Protein AF-A0A951VMT1-F1 (afdb_monomer_lite)

pLDDT: mean 93.79, std 8.04, range [52.22, 98.56]

Radius of gyration: 12.99 Å; chains: 1; bounding box: 29×24×38 Å

Foldseek 3Di:
DQDQVLLLQLLVCCVPPHDAPDKDWAWQVNCCVRSVDHPVSSLVSVVVCCVVVQWHPWDDDPTTTIIHGHVVSVVCSVCPHSVNVVVVVVVVD

Structure (mmCIF, N/CA/C/O backbone):
data_AF-A0A951VMT1-F1
#
_entry.id   AF-A0A951VMT1-F1
#
loop_
_atom_site.group_PDB
_atom_site.id
_atom_site.type_symbol
_atom_site.label_atom_id
_atom_site.label_alt_id
_atom_site.label_comp_id
_atom_site.label_asym_id
_atom_site.label_entity_id
_atom_site.label_seq_id
_atom_site.pdbx_PDB_ins_code
_atom_site.Cartn_x
_atom_site.Cartn_y
_atom_site.Cartn_z
_atom_site.occupancy
_atom_site.B_iso_or_equiv
_atom_site.auth_seq_id
_atom_site.auth_comp_id
_atom_site.auth_asym_id
_atom_site.auth_atom_id
_atom_site.pdbx_PDB_model_num
ATOM 1 N N . MET A 1 1 ? 9.251 9.465 9.415 1.00 80.94 1 MET A N 1
ATOM 2 C CA . MET A 1 1 ? 8.231 8.831 10.279 1.00 80.94 1 MET A CA 1
ATOM 3 C C . MET A 1 1 ? 7.019 8.561 9.409 1.00 80.94 1 MET A C 1
ATOM 5 O O . MET A 1 1 ? 6.622 9.482 8.711 1.00 80.94 1 MET A O 1
ATOM 9 N N . ILE A 1 2 ? 6.506 7.328 9.393 1.00 91.12 2 ILE A N 1
ATOM 10 C CA . ILE A 1 2 ? 5.318 6.969 8.603 1.00 91.12 2 ILE A CA 1
ATOM 11 C C . ILE A 1 2 ? 4.069 7.373 9.390 1.00 91.12 2 ILE A C 1
ATOM 13 O O . ILE A 1 2 ? 3.905 6.915 10.522 1.00 91.12 2 ILE A O 1
ATOM 17 N N . THR A 1 3 ? 3.214 8.213 8.809 1.00 94.44 3 THR A N 1
ATOM 18 C CA . THR A 1 3 ? 1.963 8.671 9.437 1.00 94.44 3 THR A CA 1
ATOM 19 C C . THR A 1 3 ? 0.786 7.755 9.099 1.00 94.44 3 THR A C 1
ATOM 21 O O . THR A 1 3 ? 0.877 6.893 8.219 1.00 94.44 3 THR A O 1
ATOM 24 N N . ILE A 1 4 ? -0.333 7.923 9.802 1.00 94.44 4 ILE A N 1
ATOM 25 C CA . ILE A 1 4 ? -1.566 7.169 9.537 1.00 94.44 4 ILE A CA 1
ATOM 26 C C . ILE A 1 4 ? -2.155 7.544 8.181 1.00 94.44 4 ILE A C 1
ATOM 28 O O . ILE A 1 4 ? -2.530 6.660 7.418 1.00 94.44 4 ILE A O 1
ATOM 32 N N . GLU A 1 5 ? -2.120 8.823 7.818 1.00 94.94 5 GLU A N 1
ATOM 33 C CA . GLU A 1 5 ? -2.585 9.311 6.519 1.00 94.94 5 GLU A CA 1
ATOM 34 C C . GLU A 1 5 ? -1.794 8.677 5.375 1.00 94.94 5 GLU A C 1
ATOM 36 O O . GLU A 1 5 ? -2.357 8.354 4.331 1.00 94.94 5 GLU A O 1
ATOM 41 N N . GLN A 1 6 ? -0.490 8.456 5.571 1.00 96.44 6 GLN A N 1
ATOM 42 C CA . GLN A 1 6 ? 0.334 7.764 4.585 1.00 96.44 6 GLN A CA 1
ATOM 43 C C . GLN A 1 6 ? -0.071 6.294 4.445 1.00 96.44 6 GLN A C 1
ATOM 45 O O . GLN A 1 6 ? -0.163 5.792 3.325 1.00 96.44 6 GLN A O 1
ATOM 50 N N . LYS A 1 7 ? -0.366 5.606 5.553 1.00 97.50 7 LYS A N 1
ATOM 51 C CA . LYS A 1 7 ? -0.867 4.225 5.506 1.00 97.50 7 LYS A CA 1
ATOM 52 C C . LYS A 1 7 ? -2.219 4.145 4.808 1.00 97.50 7 LYS A C 1
ATOM 54 O O . LYS A 1 7 ? -2.381 3.312 3.922 1.00 97.50 7 LYS A O 1
ATOM 59 N N . ASP A 1 8 ? -3.148 5.041 5.130 1.00 97.31 8 ASP A N 1
ATOM 60 C CA . ASP A 1 8 ? -4.465 5.081 4.491 1.00 97.31 8 ASP A CA 1
ATOM 61 C C . ASP A 1 8 ? -4.382 5.425 3.002 1.00 97.31 8 ASP A C 1
ATOM 63 O O . ASP A 1 8 ? -5.108 4.847 2.193 1.00 97.31 8 ASP A O 1
ATOM 67 N N . ALA A 1 9 ? -3.460 6.303 2.602 1.00 97.50 9 ALA A N 1
ATOM 68 C CA . ALA A 1 9 ? -3.227 6.598 1.193 1.00 97.50 9 ALA A CA 1
ATOM 69 C C . ALA A 1 9 ? -2.699 5.373 0.426 1.00 97.50 9 ALA A C 1
ATOM 71 O O . ALA A 1 9 ? -3.174 5.100 -0.679 1.00 97.50 9 ALA A O 1
ATOM 72 N N . VAL A 1 10 ? -1.771 4.600 1.005 1.00 97.94 10 VAL A N 1
ATOM 73 C CA . VAL A 1 10 ? -1.294 3.345 0.393 1.00 97.94 10 VAL A CA 1
ATOM 74 C C . VAL A 1 10 ? -2.404 2.295 0.363 1.00 97.94 10 VAL A C 1
ATOM 76 O O . VAL A 1 10 ? -2.593 1.655 -0.667 1.00 97.94 10 VAL A O 1
ATOM 79 N N . LEU A 1 11 ? -3.174 2.143 1.443 1.00 98.06 11 LEU A N 1
ATOM 80 C CA . LEU A 1 11 ? -4.304 1.212 1.509 1.00 98.06 11 LEU A CA 1
ATOM 81 C C . LEU A 1 11 ? -5.348 1.519 0.432 1.00 98.06 11 LEU A C 1
ATOM 83 O O . LEU A 1 11 ? -5.755 0.623 -0.308 1.00 98.06 11 LEU A O 1
ATOM 87 N N . LYS A 1 12 ? -5.725 2.794 0.295 1.00 97.75 12 LYS A N 1
ATOM 88 C CA . LYS A 1 12 ? -6.625 3.264 -0.760 1.00 97.75 12 LYS A CA 1
ATOM 89 C C . LYS A 1 12 ? -6.070 2.944 -2.145 1.00 97.75 12 LYS A C 1
ATOM 91 O O . LYS A 1 12 ? -6.783 2.390 -2.973 1.00 97.75 12 LYS A O 1
ATOM 96 N N . PHE A 1 13 ? -4.799 3.265 -2.391 1.00 97.56 13 PHE A N 1
ATOM 97 C CA . PHE A 1 13 ? -4.142 2.977 -3.665 1.00 97.56 13 PHE A CA 1
ATOM 98 C C . PHE A 1 13 ? -4.192 1.482 -4.007 1.00 97.56 13 PHE A C 1
ATOM 100 O O . PHE A 1 13 ? -4.564 1.125 -5.124 1.00 97.56 13 PHE A O 1
ATOM 107 N N . VAL A 1 14 ? -3.869 0.618 -3.043 1.00 97.06 14 VAL A N 1
ATOM 10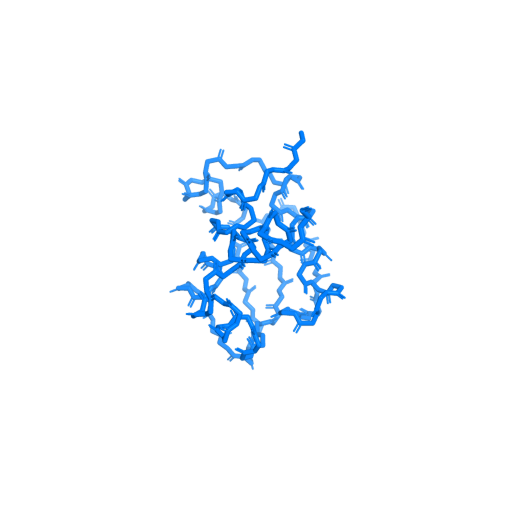8 C CA . VAL A 1 14 ? -3.929 -0.838 -3.204 1.00 97.06 14 VAL A CA 1
ATOM 109 C C . VAL A 1 14 ? -5.354 -1.274 -3.561 1.00 97.06 14 VAL A C 1
ATOM 111 O O . VAL A 1 14 ? -5.539 -1.940 -4.574 1.00 97.06 14 VAL A O 1
ATOM 114 N N . CYS A 1 15 ? -6.366 -0.826 -2.816 1.00 96.88 15 CYS A N 1
ATOM 115 C CA . CYS A 1 15 ? -7.760 -1.215 -3.051 1.00 96.88 15 CYS A CA 1
ATOM 116 C C . CYS A 1 15 ? -8.344 -0.672 -4.370 1.00 96.88 15 CYS A C 1
ATOM 118 O O . CYS A 1 15 ? -9.218 -1.292 -4.966 1.0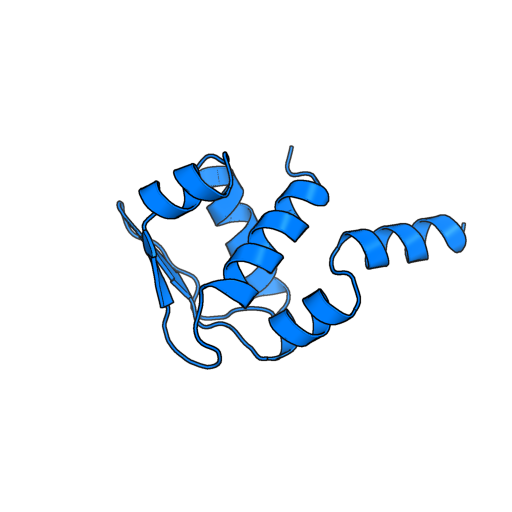0 96.88 15 CYS A O 1
ATOM 120 N N . GLU A 1 16 ? -7.911 0.497 -4.845 1.00 95.94 16 GLU A N 1
ATOM 121 C CA . GLU A 1 16 ? -8.467 1.107 -6.063 1.00 95.94 16 GLU A CA 1
ATOM 122 C C . GLU A 1 16 ? -7.758 0.671 -7.350 1.00 95.94 16 GLU A C 1
ATOM 124 O O . GLU A 1 16 ? -8.340 0.767 -8.433 1.00 95.94 16 GLU A O 1
ATOM 129 N N . ARG A 1 17 ? -6.489 0.255 -7.268 1.00 95.25 17 ARG A N 1
ATOM 130 C CA . ARG A 1 17 ? -5.635 0.036 -8.450 1.00 95.25 17 ARG A CA 1
ATOM 131 C C . ARG A 1 17 ? -5.170 -1.399 -8.633 1.00 95.25 17 ARG A C 1
ATOM 133 O O . ARG A 1 17 ? -4.718 -1.735 -9.726 1.00 95.25 17 ARG A O 1
ATOM 140 N N . CYS A 1 18 ? -5.264 -2.228 -7.602 1.00 96.81 18 CYS A N 1
ATOM 141 C CA . CYS A 1 18 ? -4.818 -3.612 -7.656 1.00 96.81 18 CYS A CA 1
ATOM 142 C C . CYS A 1 18 ? -6.006 -4.565 -7.790 1.00 96.81 18 CYS A C 1
ATOM 144 O O . CYS A 1 18 ? -7.139 -4.264 -7.420 1.00 96.81 18 CYS A O 1
ATOM 146 N N . ARG A 1 19 ? -5.738 -5.742 -8.346 1.00 96.94 19 ARG A N 1
ATOM 147 C CA . ARG A 1 19 ? -6.699 -6.837 -8.443 1.00 96.94 19 ARG A CA 1
ATOM 148 C C . ARG A 1 19 ? -6.616 -7.699 -7.186 1.00 96.94 19 ARG A C 1
ATOM 150 O O . ARG A 1 19 ? -5.519 -8.064 -6.766 1.00 96.94 19 ARG A O 1
ATOM 157 N N . ILE A 1 20 ? -7.779 -8.043 -6.641 1.00 97.00 20 ILE A N 1
ATOM 158 C CA . ILE A 1 20 ? -7.931 -8.962 -5.506 1.00 97.00 20 ILE A CA 1
ATOM 159 C C . ILE A 1 20 ? -7.553 -10.387 -5.947 1.00 97.00 20 ILE A C 1
ATOM 161 O O . ILE A 1 20 ? -7.854 -10.771 -7.081 1.00 97.00 20 ILE A O 1
ATOM 165 N N . GLU A 1 21 ? -6.885 -11.145 -5.074 1.00 96.06 21 GLU A N 1
ATOM 166 C CA . GLU A 1 21 ? -6.441 -12.535 -5.291 1.00 96.06 21 GLU A CA 1
ATOM 167 C C . GLU A 1 21 ? -5.606 -12.744 -6.572 1.00 96.06 21 GLU A C 1
ATOM 169 O O . GLU A 1 21 ? -5.614 -13.810 -7.190 1.00 96.06 21 GLU A O 1
ATOM 174 N N . ALA A 1 22 ? -4.882 -11.712 -7.013 1.00 96.12 22 ALA A N 1
ATOM 175 C CA . ALA A 1 22 ? -3.957 -11.793 -8.138 1.00 96.12 22 ALA A CA 1
ATOM 176 C C . ALA A 1 22 ? -2.630 -11.093 -7.827 1.00 96.12 22 ALA A C 1
ATOM 178 O O . ALA A 1 22 ? -2.591 -10.126 -7.074 1.00 96.12 22 ALA A O 1
ATOM 179 N N . MET A 1 23 ? -1.544 -11.551 -8.455 1.00 97.62 23 MET A N 1
ATOM 180 C CA . MET A 1 23 ? -0.245 -10.882 -8.372 1.00 97.62 23 MET A CA 1
ATOM 181 C C . MET A 1 23 ? -0.298 -9.523 -9.083 1.00 97.62 23 MET A C 1
ATOM 183 O O . MET A 1 23 ? -0.617 -9.453 -10.274 1.00 97.62 23 MET A O 1
ATOM 187 N N . ASN A 1 24 ? 0.045 -8.451 -8.368 1.00 98.00 24 ASN A N 1
ATOM 188 C CA . ASN A 1 24 ? 0.006 -7.081 -8.871 1.00 98.00 24 ASN A CA 1
ATOM 189 C C . ASN A 1 24 ? 1.420 -6.505 -9.027 1.00 98.00 24 ASN A C 1
ATOM 191 O O . ASN A 1 24 ? 2.097 -6.279 -8.024 1.00 98.00 24 ASN A O 1
ATOM 195 N N . PRO A 1 25 ? 1.868 -6.211 -10.261 1.00 97.50 25 PRO A N 1
ATOM 196 C CA . PRO A 1 25 ? 3.094 -5.461 -10.486 1.00 97.50 25 PRO A CA 1
ATOM 197 C C . PRO A 1 25 ? 2.814 -3.953 -10.418 1.00 97.50 25 PRO A C 1
ATOM 199 O O . PRO A 1 25 ? 2.262 -3.368 -11.351 1.00 97.50 25 PRO A O 1
ATOM 202 N N . VAL A 1 26 ? 3.235 -3.298 -9.338 1.00 97.56 26 VAL A N 1
ATOM 203 C CA . VAL A 1 26 ? 3.111 -1.843 -9.165 1.00 97.56 26 VAL A CA 1
ATOM 204 C C . VAL A 1 26 ? 4.445 -1.163 -9.432 1.00 97.56 26 VAL A C 1
ATOM 206 O O . VAL A 1 26 ? 5.412 -1.345 -8.692 1.00 97.56 26 VAL A O 1
ATOM 209 N N . ARG A 1 27 ? 4.506 -0.305 -10.455 1.00 97.44 27 ARG A N 1
ATOM 210 C CA . ARG A 1 27 ? 5.722 0.462 -10.764 1.00 97.44 27 ARG A CA 1
ATOM 211 C C . ARG A 1 27 ? 6.006 1.488 -9.666 1.00 97.44 27 ARG A C 1
ATOM 213 O O . ARG A 1 27 ? 5.166 2.325 -9.349 1.00 97.44 27 ARG A O 1
ATOM 220 N N . LYS A 1 28 ? 7.239 1.519 -9.155 1.00 97.19 28 LYS A N 1
ATOM 221 C CA . LYS A 1 28 ? 7.680 2.465 -8.109 1.00 97.19 28 LYS A CA 1
ATOM 222 C C . LYS A 1 28 ? 7.542 3.924 -8.538 1.00 97.19 28 LYS A C 1
ATOM 224 O O . LYS A 1 28 ? 7.209 4.776 -7.722 1.00 97.19 28 LYS A O 1
ATOM 229 N N . ALA A 1 29 ? 7.777 4.211 -9.819 1.00 95.56 29 ALA A N 1
ATOM 230 C CA . ALA A 1 29 ? 7.592 5.549 -10.375 1.00 95.56 29 ALA A CA 1
ATOM 231 C C . ALA A 1 29 ? 6.113 5.979 -10.367 1.00 95.56 29 ALA A C 1
ATOM 233 O O . ALA A 1 29 ? 5.809 7.123 -10.045 1.00 95.56 29 ALA A O 1
ATOM 234 N N . GLU A 1 30 ? 5.198 5.055 -10.669 1.00 93.69 30 GLU A N 1
ATOM 235 C CA . GLU A 1 30 ? 3.756 5.307 -10.618 1.00 93.69 30 GLU A CA 1
ATOM 236 C C . GLU A 1 30 ? 3.292 5.521 -9.176 1.00 93.69 30 GLU A C 1
ATOM 238 O O . GLU A 1 30 ? 2.652 6.530 -8.887 1.00 93.69 30 GLU A O 1
ATOM 243 N N . ALA A 1 31 ? 3.698 4.635 -8.261 1.00 94.19 31 ALA A N 1
ATOM 244 C CA . ALA A 1 31 ? 3.409 4.770 -6.837 1.00 94.19 31 ALA A CA 1
ATOM 245 C C . ALA A 1 31 ? 3.890 6.124 -6.292 1.00 94.19 31 ALA A C 1
ATOM 247 O O . ALA A 1 31 ? 3.128 6.815 -5.625 1.00 94.19 31 ALA A O 1
ATOM 248 N N . LYS A 1 32 ? 5.110 6.558 -6.641 1.00 94.56 32 LYS A N 1
ATOM 249 C CA . LYS A 1 32 ? 5.636 7.875 -6.254 1.00 94.56 32 LYS A CA 1
ATOM 250 C C . LYS A 1 32 ? 4.775 9.023 -6.780 1.00 94.56 32 LYS A C 1
ATOM 252 O O . LYS A 1 32 ? 4.495 9.955 -6.034 1.00 94.56 32 LYS A O 1
ATOM 257 N N . ASN A 1 33 ? 4.363 8.967 -8.044 1.00 94.25 33 ASN A N 1
ATOM 258 C CA . ASN A 1 33 ? 3.567 10.031 -8.658 1.00 94.25 33 ASN A CA 1
ATOM 259 C C . ASN A 1 33 ? 2.164 10.138 -8.046 1.00 94.25 33 ASN A C 1
ATOM 261 O O . ASN A 1 33 ? 1.645 11.241 -7.919 1.00 94.25 33 ASN A O 1
ATOM 265 N N . ILE A 1 34 ? 1.557 9.010 -7.671 1.00 93.69 34 ILE A N 1
ATOM 266 C CA . ILE A 1 34 ? 0.205 8.973 -7.099 1.00 93.69 34 ILE A CA 1
ATOM 267 C C . ILE A 1 34 ? 0.223 9.306 -5.606 1.00 93.69 34 ILE A C 1
ATOM 269 O O . ILE A 1 34 ? -0.610 10.074 -5.134 1.00 93.69 34 ILE A O 1
ATOM 273 N N . LEU A 1 35 ? 1.160 8.721 -4.861 1.00 95.56 35 LEU A N 1
ATOM 274 C CA . LEU A 1 35 ? 1.199 8.815 -3.402 1.00 95.56 35 LEU A CA 1
ATOM 275 C C . LEU A 1 35 ? 2.005 10.018 -2.905 1.00 95.56 35 LEU A C 1
ATOM 277 O O . LEU A 1 35 ? 1.878 10.391 -1.744 1.00 95.56 35 LEU A O 1
ATOM 281 N N . GLY A 1 36 ? 2.876 10.594 -3.740 1.00 95.69 36 GLY A N 1
ATOM 282 C CA . GLY A 1 36 ? 3.833 11.618 -3.312 1.00 95.69 36 GLY A CA 1
ATOM 283 C C . GLY A 1 36 ? 4.871 11.098 -2.309 1.00 95.69 36 GLY A C 1
ATOM 284 O O . GLY A 1 36 ? 5.525 11.890 -1.637 1.00 95.69 36 GLY A O 1
ATOM 285 N N . MET A 1 37 ? 5.018 9.775 -2.190 1.00 95.56 37 MET A N 1
ATOM 286 C CA . MET A 1 37 ? 5.891 9.110 -1.221 1.00 95.56 37 MET A CA 1
ATOM 287 C C . MET A 1 37 ? 7.130 8.528 -1.895 1.00 95.56 37 MET A C 1
ATOM 289 O O . MET A 1 37 ? 7.102 8.106 -3.055 1.00 95.56 37 MET A O 1
ATOM 293 N N . ASP A 1 38 ? 8.236 8.482 -1.158 1.00 95.00 38 ASP A N 1
ATOM 294 C CA . ASP A 1 38 ? 9.426 7.767 -1.594 1.00 95.00 38 ASP A CA 1
ATOM 295 C C . ASP A 1 38 ? 9.213 6.239 -1.545 1.00 95.00 38 ASP A C 1
ATOM 297 O O . ASP A 1 38 ? 8.316 5.714 -0.880 1.00 95.00 38 ASP A O 1
ATOM 301 N N . ARG A 1 39 ? 10.060 5.506 -2.274 1.00 95.06 39 ARG A N 1
ATOM 302 C CA . ARG A 1 39 ? 9.949 4.046 -2.404 1.00 95.06 39 ARG A CA 1
ATOM 303 C C . ARG A 1 39 ? 10.176 3.292 -1.089 1.00 95.06 39 ARG A C 1
ATOM 305 O O . ARG A 1 39 ? 9.683 2.176 -0.961 1.00 95.06 39 ARG A O 1
ATOM 312 N N . GLU A 1 40 ? 10.946 3.846 -0.159 1.00 95.81 40 GLU A N 1
ATOM 313 C CA . GLU A 1 40 ? 11.263 3.189 1.112 1.00 95.81 40 GLU A CA 1
ATOM 314 C C . GLU A 1 40 ? 10.055 3.276 2.040 1.00 95.81 40 GLU A C 1
ATOM 316 O O . GLU A 1 40 ? 9.640 2.258 2.589 1.00 95.81 40 GLU A O 1
ATOM 321 N N . SER A 1 41 ? 9.413 4.445 2.112 1.00 96.94 41 SER A N 1
ATOM 322 C CA . SER A 1 41 ? 8.159 4.649 2.841 1.00 96.94 41 SER A CA 1
ATOM 323 C C . SER A 1 41 ? 7.047 3.733 2.321 1.00 96.94 41 SER A C 1
ATOM 325 O O . SER A 1 41 ? 6.431 3.013 3.105 1.00 96.94 41 SER A O 1
ATOM 327 N N . VAL A 1 42 ? 6.823 3.688 1.000 1.00 97.81 42 VAL A N 1
ATOM 328 C CA . VAL A 1 42 ? 5.802 2.803 0.402 1.00 97.81 42 VAL A CA 1
ATOM 329 C C . VAL A 1 42 ? 6.131 1.332 0.657 1.00 97.81 42 VAL A C 1
ATOM 331 O O . VAL A 1 42 ? 5.261 0.573 1.077 1.00 97.81 42 VAL A O 1
ATOM 334 N N . GLY A 1 43 ? 7.389 0.930 0.456 1.00 97.44 43 GLY A N 1
ATOM 335 C CA . GLY A 1 43 ? 7.823 -0.446 0.690 1.00 97.44 43 GLY A CA 1
ATOM 336 C C . GLY A 1 43 ? 7.663 -0.879 2.149 1.00 97.44 43 GLY A C 1
ATOM 337 O O . GLY A 1 43 ? 7.206 -1.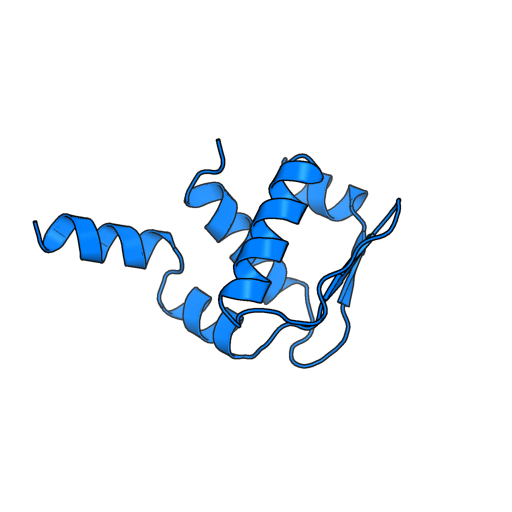988 2.410 1.00 97.44 43 GLY A O 1
ATOM 338 N N . ALA A 1 44 ? 7.967 -0.001 3.106 1.00 97.88 44 ALA A N 1
ATOM 339 C CA . ALA A 1 44 ? 7.788 -0.276 4.528 1.00 97.88 44 ALA A CA 1
ATOM 340 C C . ALA A 1 44 ? 6.308 -0.430 4.921 1.00 97.88 44 ALA A C 1
ATOM 342 O O . ALA A 1 44 ? 5.987 -1.288 5.747 1.00 97.88 44 ALA A O 1
ATOM 343 N N . ILE A 1 45 ? 5.409 0.359 4.320 1.00 98.44 45 ILE A N 1
ATOM 344 C CA . ILE A 1 45 ? 3.958 0.240 4.530 1.00 98.44 45 ILE A CA 1
ATOM 345 C C . ILE A 1 45 ? 3.431 -1.070 3.934 1.00 98.44 45 ILE A C 1
ATOM 347 O O . ILE A 1 45 ? 2.728 -1.801 4.624 1.00 98.44 45 ILE A O 1
ATOM 351 N N . LEU A 1 46 ? 3.817 -1.417 2.703 1.00 98.31 46 LEU A N 1
ATOM 352 C CA . LEU A 1 46 ? 3.427 -2.691 2.085 1.00 98.31 46 LEU A CA 1
ATOM 353 C C . LEU A 1 46 ? 3.948 -3.889 2.894 1.00 98.31 46 LEU A C 1
ATOM 355 O O . LEU A 1 46 ? 3.191 -4.804 3.193 1.00 98.31 46 LEU A O 1
ATOM 359 N N . ALA A 1 47 ? 5.192 -3.842 3.374 1.00 98.12 47 ALA A N 1
ATOM 360 C CA . ALA A 1 47 ? 5.712 -4.868 4.277 1.00 98.12 47 ALA A CA 1
ATOM 361 C C . ALA A 1 47 ? 4.921 -4.959 5.596 1.00 98.12 47 ALA A C 1
ATOM 363 O O . ALA A 1 47 ? 4.828 -6.028 6.195 1.00 98.12 47 ALA A O 1
ATOM 364 N N . GLN A 1 48 ? 4.374 -3.845 6.096 1.00 97.62 48 GLN A N 1
ATOM 365 C CA . GLN A 1 48 ? 3.458 -3.880 7.236 1.00 97.62 48 GLN A CA 1
ATOM 366 C C . GLN A 1 48 ? 2.124 -4.538 6.868 1.00 97.62 48 GLN A C 1
ATOM 368 O O . GLN A 1 48 ? 1.617 -5.319 7.667 1.00 97.62 48 GLN A O 1
ATOM 373 N N . PHE A 1 49 ? 1.572 -4.242 5.692 1.00 98.12 49 PHE A N 1
ATOM 374 C CA . PHE A 1 49 ? 0.321 -4.838 5.219 1.00 98.12 49 PHE A CA 1
ATOM 375 C C . PHE A 1 49 ? 0.435 -6.355 5.074 1.00 98.12 49 PHE A C 1
ATOM 377 O O . PHE A 1 49 ? -0.500 -7.061 5.436 1.00 98.12 49 PHE A O 1
ATOM 384 N N . ASP A 1 50 ? 1.594 -6.843 4.630 1.00 98.00 50 ASP A N 1
ATOM 385 C CA . ASP A 1 50 ? 1.907 -8.273 4.552 1.00 98.00 50 ASP A CA 1
ATOM 386 C C . ASP A 1 50 ? 1.829 -8.929 5.941 1.00 98.00 50 ASP A C 1
ATOM 388 O O . ASP A 1 50 ? 1.071 -9.871 6.162 1.00 98.00 50 ASP A O 1
ATOM 392 N N . ARG A 1 51 ? 2.474 -8.324 6.949 1.00 97.38 51 ARG A N 1
ATOM 393 C CA . ARG A 1 51 ? 2.386 -8.785 8.350 1.00 97.38 51 ARG A CA 1
ATOM 394 C C . ARG A 1 51 ? 0.983 -8.702 8.954 1.00 97.38 51 ARG A C 1
ATOM 396 O O . ARG A 1 51 ? 0.719 -9.367 9.952 1.00 97.38 51 ARG A O 1
ATOM 403 N N . MET A 1 52 ? 0.117 -7.852 8.409 1.00 96.38 52 MET A N 1
ATOM 404 C CA . MET A 1 52 ? -1.270 -7.696 8.848 1.00 96.38 52 MET A CA 1
ATOM 405 C C . MET A 1 52 ? -2.238 -8.631 8.113 1.00 96.38 52 MET A C 1
ATOM 407 O O . MET A 1 52 ? -3.417 -8.639 8.454 1.00 96.38 52 MET A O 1
ATOM 411 N N . GLY A 1 53 ? -1.773 -9.390 7.116 1.00 97.50 53 GLY A N 1
ATOM 412 C CA . GLY A 1 53 ? -2.643 -10.224 6.287 1.00 97.50 53 GLY A CA 1
ATOM 413 C C . GLY A 1 53 ? -3.568 -9.415 5.375 1.00 97.50 53 GLY A C 1
ATOM 414 O O . GLY A 1 53 ? -4.650 -9.878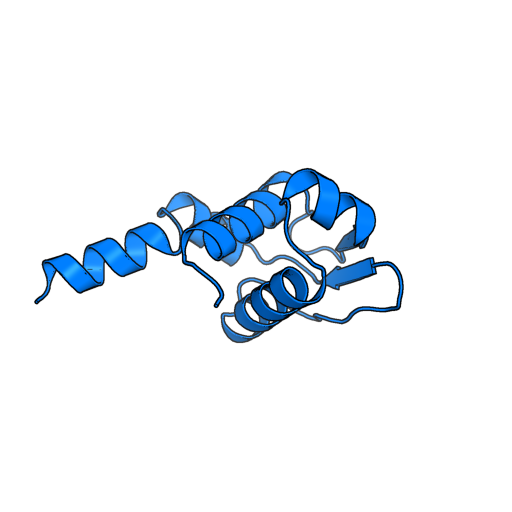 5.044 1.00 97.50 53 GLY A O 1
ATOM 415 N N . LEU A 1 54 ? -3.174 -8.198 4.987 1.00 98.12 54 LEU A N 1
ATOM 416 C CA . LEU A 1 54 ? -3.906 -7.397 3.994 1.00 98.12 54 LEU A CA 1
ATOM 417 C C . LEU A 1 54 ? -3.389 -7.666 2.570 1.00 98.12 54 LEU A C 1
ATOM 419 O O . LEU A 1 54 ? -4.126 -7.557 1.591 1.00 98.12 54 LEU A O 1
ATOM 423 N N . ILE A 1 55 ? -2.109 -8.016 2.459 1.00 98.50 55 ILE A N 1
ATOM 424 C CA . ILE A 1 55 ? -1.467 -8.486 1.230 1.00 98.50 55 ILE A CA 1
ATOM 425 C C . ILE A 1 55 ? -0.654 -9.749 1.543 1.00 98.50 55 ILE A C 1
ATOM 427 O O . ILE A 1 55 ? -0.448 -10.060 2.716 1.00 98.50 55 ILE A O 1
ATOM 431 N N . ASN A 1 56 ? -0.167 -10.446 0.516 1.00 97.81 56 ASN A N 1
ATOM 432 C CA . ASN A 1 56 ? 0.843 -11.495 0.662 1.00 97.81 56 ASN A CA 1
ATOM 433 C C . ASN A 1 56 ? 1.934 -11.401 -0.415 1.00 97.81 56 ASN A C 1
ATOM 435 O O . ASN A 1 56 ? 1.858 -10.568 -1.330 1.00 97.81 56 ASN A O 1
ATOM 439 N N . ASP A 1 57 ? 2.917 -12.302 -0.311 1.00 96.25 57 ASP A N 1
ATOM 440 C CA . ASP A 1 57 ? 3.984 -12.502 -1.292 1.00 96.25 57 ASP A CA 1
ATOM 441 C C . ASP A 1 57 ? 4.667 -11.181 -1.660 1.00 96.25 57 ASP A C 1
ATOM 443 O O . ASP A 1 57 ? 4.991 -10.924 -2.822 1.00 96.25 57 ASP A O 1
ATOM 447 N N . PHE A 1 58 ? 4.861 -10.309 -0.663 1.00 97.81 58 PHE A N 1
ATOM 448 C CA . PHE A 1 58 ? 5.466 -9.009 -0.896 1.00 97.81 58 PHE A CA 1
ATOM 449 C C . PHE A 1 58 ? 6.959 -9.146 -1.198 1.00 97.81 58 PHE A C 1
ATOM 451 O O . PHE A 1 58 ? 7.768 -9.535 -0.354 1.00 97.81 58 PHE A O 1
ATOM 458 N N . TRP A 1 59 ? 7.346 -8.737 -2.400 1.00 97.50 59 TRP A N 1
ATOM 459 C CA . TRP A 1 59 ? 8.740 -8.556 -2.787 1.00 97.50 59 TRP A CA 1
ATOM 460 C C . TRP A 1 59 ? 8.869 -7.397 -3.774 1.00 97.50 59 TRP A C 1
ATOM 462 O O . TRP A 1 59 ? 7.887 -6.856 -4.286 1.00 97.50 59 TRP A O 1
ATOM 472 N N . HIS A 1 60 ? 10.095 -6.948 -4.028 1.00 97.75 60 HIS A N 1
ATOM 473 C CA . HIS A 1 60 ? 10.321 -5.852 -4.962 1.00 97.75 60 HIS A CA 1
ATOM 474 C C . HIS A 1 60 ? 11.681 -5.946 -5.644 1.00 97.75 60 HIS A C 1
ATOM 476 O O . HIS A 1 60 ? 12.669 -6.356 -5.038 1.00 97.75 60 HIS A O 1
ATOM 482 N N . ASP A 1 61 ? 11.756 -5.464 -6.879 1.00 97.06 61 ASP A N 1
ATOM 483 C CA . ASP A 1 61 ? 13.010 -5.304 -7.618 1.00 97.06 61 ASP A CA 1
ATOM 484 C C . ASP A 1 61 ? 13.431 -3.821 -7.656 1.00 97.06 61 ASP A C 1
ATOM 486 O O . ASP A 1 61 ? 13.028 -3.020 -6.805 1.00 97.06 61 ASP A O 1
ATOM 490 N N . ALA A 1 62 ? 14.275 -3.419 -8.607 1.00 95.25 62 ALA A N 1
ATOM 491 C CA . ALA A 1 62 ? 14.688 -2.024 -8.759 1.00 95.25 62 ALA A CA 1
ATOM 492 C C . ALA A 1 62 ? 13.545 -1.082 -9.200 1.00 95.25 62 ALA A C 1
ATOM 494 O O . ALA A 1 62 ? 13.588 0.116 -8.905 1.00 95.25 62 ALA A O 1
ATOM 495 N N . HIS A 1 63 ? 12.514 -1.603 -9.864 1.00 96.81 63 HIS A N 1
ATOM 496 C CA . HIS A 1 63 ? 11.510 -0.845 -10.608 1.00 96.81 63 HIS A CA 1
ATOM 497 C C . HIS A 1 63 ? 10.082 -1.004 -10.088 1.00 96.81 63 HIS A C 1
ATOM 499 O O . HIS A 1 63 ? 9.301 -0.060 -10.222 1.00 96.81 63 HIS A O 1
ATOM 505 N N . SER A 1 64 ? 9.746 -2.136 -9.474 1.00 98.19 64 SER A N 1
ATOM 506 C CA . SER A 1 64 ? 8.370 -2.494 -9.129 1.00 98.19 64 SER A CA 1
ATOM 507 C C . SER A 1 64 ? 8.261 -3.139 -7.750 1.00 98.19 64 SER A C 1
ATOM 509 O O . SER A 1 64 ? 9.206 -3.756 -7.257 1.00 98.19 64 SER A O 1
ATOM 511 N N . PHE A 1 65 ? 7.099 -2.961 -7.129 1.00 98.25 65 PHE A N 1
ATOM 512 C CA . PHE A 1 65 ? 6.601 -3.765 -6.018 1.00 98.25 65 PHE A CA 1
ATOM 513 C C . PHE A 1 65 ? 5.705 -4.873 -6.574 1.00 98.25 65 PHE A C 1
ATOM 515 O O . PHE A 1 65 ? 4.968 -4.636 -7.532 1.00 98.25 65 PHE A O 1
ATOM 522 N N . TYR A 1 66 ? 5.755 -6.046 -5.957 1.00 98.38 66 TYR A N 1
ATOM 523 C CA . TYR A 1 66 ? 4.943 -7.207 -6.299 1.00 98.38 66 TYR A CA 1
ATOM 524 C C . TYR A 1 66 ? 4.286 -7.721 -5.028 1.00 98.38 66 TYR A C 1
ATOM 526 O O . TYR A 1 66 ? 4.951 -7.825 -3.999 1.00 98.38 66 TYR A O 1
ATOM 534 N N . PHE A 1 67 ? 2.982 -7.964 -5.093 1.00 98.56 67 PHE A N 1
ATOM 535 C CA . PHE A 1 67 ? 2.187 -8.490 -3.986 1.00 98.56 67 PHE A CA 1
ATOM 536 C C . PHE A 1 67 ? 0.822 -8.968 -4.492 1.00 98.56 67 PHE A C 1
ATOM 538 O O . PHE A 1 67 ? 0.326 -8.489 -5.521 1.00 98.56 67 PHE A O 1
ATOM 545 N N . VAL A 1 68 ? 0.186 -9.873 -3.753 1.00 98.44 68 VAL A N 1
ATOM 546 C CA . VAL A 1 68 ? -1.238 -10.203 -3.922 1.00 98.44 68 VAL A CA 1
ATOM 547 C C . VAL A 1 68 ? -2.043 -9.431 -2.891 1.00 98.44 68 VAL A C 1
ATOM 549 O O . VAL A 1 68 ? -1.622 -9.303 -1.748 1.00 98.44 68 VAL A O 1
ATOM 552 N N . VAL A 1 69 ? -3.195 -8.903 -3.291 1.00 98.19 69 VAL A N 1
ATOM 553 C CA . VAL A 1 69 ? -4.109 -8.198 -2.384 1.00 98.19 69 VAL A CA 1
ATOM 554 C C . VAL A 1 69 ? -5.209 -9.147 -1.953 1.00 98.19 69 VAL A C 1
ATOM 556 O O . VAL A 1 69 ? -5.879 -9.717 -2.816 1.00 98.19 69 VAL A O 1
ATOM 559 N N . PHE A 1 70 ? -5.418 -9.276 -0.648 1.00 98.19 70 PHE A N 1
ATOM 560 C CA . PHE A 1 70 ? -6.523 -10.057 -0.110 1.00 98.19 70 PHE A CA 1
ATOM 561 C C . PHE A 1 70 ? -7.796 -9.222 0.046 1.00 98.19 70 PHE A C 1
ATOM 563 O O . PHE A 1 70 ? -7.757 -7.985 0.089 1.00 98.19 70 PHE A O 1
ATOM 570 N N . ILE A 1 71 ? -8.945 -9.892 0.146 1.00 97.19 71 ILE A N 1
ATOM 571 C CA . ILE A 1 71 ? -10.237 -9.225 0.359 1.00 97.19 71 ILE A CA 1
ATOM 572 C C . ILE A 1 71 ? -10.276 -8.436 1.679 1.00 97.19 71 ILE A C 1
ATOM 574 O O . ILE A 1 71 ? -10.899 -7.375 1.749 1.00 97.19 71 ILE A O 1
ATOM 578 N N . GLU A 1 72 ? -9.515 -8.874 2.679 1.00 97.56 72 GLU A N 1
ATOM 579 C CA . GLU A 1 72 ? -9.341 -8.237 3.981 1.00 97.56 72 GLU A CA 1
ATOM 580 C C . GLU A 1 72 ? -8.842 -6.793 3.852 1.00 97.56 72 GLU A C 1
ATOM 582 O O . GLU A 1 72 ? -9.267 -5.937 4.625 1.00 97.56 72 GLU A O 1
ATOM 587 N N . ALA A 1 73 ? -8.007 -6.474 2.854 1.00 97.38 73 ALA A N 1
ATOM 588 C CA . ALA A 1 73 ? -7.591 -5.093 2.595 1.00 97.38 73 ALA A CA 1
ATOM 589 C C . ALA A 1 73 ? -8.782 -4.195 2.235 1.00 97.38 73 ALA A C 1
ATOM 591 O O . ALA A 1 73 ? -8.887 -3.070 2.730 1.00 97.38 73 ALA A O 1
ATOM 592 N N . HIS A 1 74 ? -9.701 -4.696 1.406 1.00 96.69 74 HIS A N 1
ATOM 593 C CA . HIS A 1 74 ? -10.898 -3.959 1.013 1.00 96.69 74 HIS A CA 1
ATOM 594 C C . HIS A 1 74 ? -11.880 -3.808 2.168 1.00 96.69 74 HIS A C 1
ATOM 596 O O . HIS A 1 74 ? -12.456 -2.730 2.334 1.00 96.69 74 HIS A O 1
ATOM 602 N N . ASP A 1 75 ? -12.068 -4.855 2.967 1.00 95.94 75 ASP A N 1
ATOM 603 C CA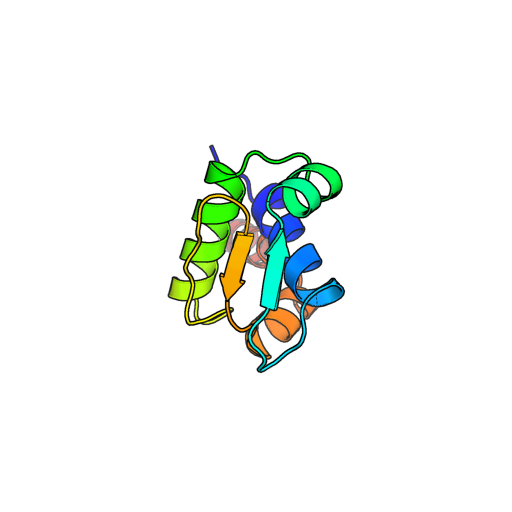 . ASP A 1 75 ? -12.919 -4.777 4.151 1.00 95.94 75 ASP A CA 1
ATOM 604 C C . ASP A 1 75 ? -12.335 -3.791 5.161 1.00 95.94 75 ASP A C 1
ATOM 606 O O . ASP A 1 75 ? -13.039 -2.880 5.599 1.00 95.94 75 ASP A O 1
ATOM 610 N N . TYR A 1 76 ? -11.033 -3.869 5.434 1.00 95.56 76 TYR A N 1
ATOM 611 C CA . TYR A 1 76 ? -10.334 -2.932 6.310 1.00 95.56 76 TYR A CA 1
ATOM 612 C C . TYR A 1 76 ? -10.457 -1.481 5.810 1.00 95.56 76 TYR A C 1
ATOM 614 O O . TYR A 1 76 ? -10.790 -0.580 6.583 1.00 95.56 76 TYR A O 1
ATOM 622 N N . TYR A 1 77 ? -10.300 -1.246 4.502 1.00 95.69 77 TYR A N 1
ATOM 623 C CA . TYR A 1 77 ? -10.508 0.070 3.889 1.00 95.69 77 TYR A CA 1
ATOM 624 C C . TYR A 1 77 ? -11.953 0.573 4.039 1.00 95.69 77 TYR A C 1
ATOM 626 O O . TYR A 1 77 ? -12.175 1.722 4.422 1.00 95.69 77 TYR A O 1
ATOM 634 N N . ARG A 1 78 ? -12.953 -0.288 3.803 1.00 93.38 78 ARG A N 1
ATOM 635 C CA . ARG A 1 78 ? -14.383 0.048 3.952 1.00 93.38 78 ARG A CA 1
ATOM 636 C C . ARG A 1 78 ? -14.774 0.402 5.383 1.00 93.38 78 ARG A C 1
ATOM 638 O O . ARG A 1 78 ? -15.699 1.186 5.569 1.00 93.38 78 ARG A O 1
ATOM 645 N N . HIS A 1 79 ? -14.073 -0.143 6.373 1.00 92.81 79 HIS A N 1
ATOM 646 C CA . HIS A 1 79 ? -14.311 0.137 7.790 1.00 92.81 79 HIS A CA 1
ATOM 647 C C . HIS A 1 79 ? -13.564 1.386 8.291 1.00 92.81 79 HIS A C 1
ATOM 649 O O . HIS A 1 79 ? -13.584 1.679 9.483 1.00 92.81 79 HIS 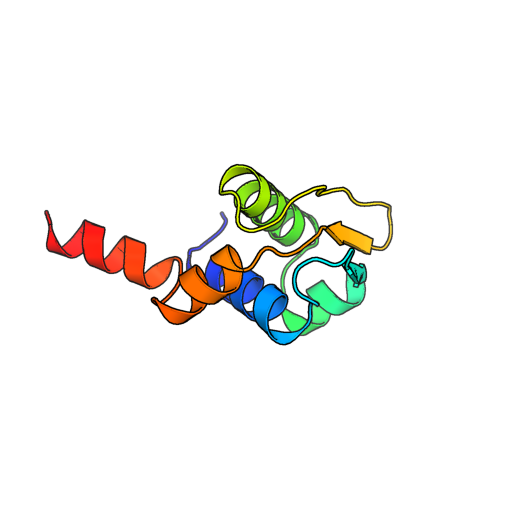A O 1
ATOM 655 N N . GLY A 1 80 ? -12.946 2.155 7.386 1.00 88.69 80 GLY A N 1
ATOM 656 C CA . GLY A 1 80 ? -12.304 3.434 7.695 1.00 88.69 80 GLY A CA 1
ATOM 657 C C . GLY A 1 80 ? -10.790 3.361 7.901 1.00 88.69 80 GLY A C 1
ATOM 658 O O . GLY A 1 80 ? -10.192 4.362 8.295 1.00 88.69 80 GLY A O 1
ATOM 659 N N . GLY A 1 81 ? -10.167 2.215 7.608 1.00 92.38 81 GLY A N 1
ATOM 660 C CA . GLY A 1 81 ? -8.715 2.066 7.564 1.00 92.38 81 GLY A CA 1
ATOM 661 C C . GLY A 1 81 ? -8.012 2.297 8.905 1.00 92.38 81 GLY A C 1
ATOM 662 O O . GLY A 1 81 ? -8.561 2.067 9.986 1.00 92.38 81 GLY A O 1
ATOM 663 N N . PHE A 1 82 ? -6.767 2.762 8.829 1.00 92.00 82 PHE A N 1
ATOM 664 C CA . PHE A 1 82 ? -5.910 2.992 9.991 1.00 92.00 82 PHE A CA 1
ATOM 665 C C . PHE A 1 82 ? -6.411 4.146 10.854 1.00 92.00 82 PHE A C 1
ATOM 667 O O . PHE A 1 82 ? -6.308 4.080 12.081 1.00 92.00 82 PHE A O 1
ATOM 674 N N . LYS A 1 83 ? -6.994 5.181 10.241 1.00 88.25 83 LYS A N 1
ATOM 675 C CA . LYS A 1 83 ? -7.579 6.299 10.981 1.00 88.25 83 LYS A CA 1
ATOM 676 C C . LYS A 1 83 ? -8.727 5.864 11.890 1.00 88.25 83 LYS A C 1
ATOM 678 O O . LYS A 1 83 ? -8.760 6.263 13.051 1.00 88.25 83 LYS A O 1
ATOM 683 N N . ALA A 1 84 ? -9.626 4.999 11.417 1.00 83.25 84 ALA A N 1
ATOM 684 C CA . ALA A 1 84 ? -10.711 4.484 12.255 1.00 83.25 84 ALA A CA 1
ATOM 685 C C . ALA A 1 84 ? -10.186 3.696 13.468 1.00 83.25 84 ALA A C 1
ATOM 687 O O . ALA A 1 84 ? -10.734 3.803 14.567 1.00 83.25 84 ALA A O 1
ATOM 688 N N . GLN A 1 85 ? -9.090 2.951 13.300 1.00 79.69 85 GLN A N 1
ATOM 689 C CA . GLN A 1 85 ? -8.448 2.239 14.404 1.00 79.69 85 GLN A CA 1
ATOM 690 C C . GLN A 1 85 ? -7.863 3.199 15.456 1.00 79.69 85 GLN A C 1
ATOM 692 O O . GLN A 1 85 ? -7.994 2.944 16.653 1.00 79.69 85 GLN A O 1
ATOM 697 N N . GLU A 1 86 ? -7.253 4.311 15.041 1.00 83.94 86 GLU A N 1
ATOM 698 C CA . GLU A 1 86 ? -6.743 5.331 15.968 1.00 83.94 86 GLU A CA 1
ATOM 699 C C . GLU A 1 86 ? -7.872 6.070 16.706 1.00 83.94 86 GLU A C 1
ATOM 701 O O . GLU A 1 86 ? -7.789 6.291 17.917 1.00 83.94 86 GLU A O 1
ATOM 706 N N . GLU A 1 87 ? -8.965 6.396 16.016 1.00 81.19 87 GLU A N 1
ATOM 707 C CA . GLU A 1 87 ? -10.138 7.033 16.627 1.00 81.19 87 GLU A CA 1
ATOM 708 C C . GLU A 1 87 ? -10.806 6.138 17.685 1.00 81.19 87 GLU A C 1
ATOM 710 O O . GLU A 1 87 ? -11.299 6.630 18.701 1.00 81.19 87 GLU A O 1
ATOM 715 N N . LEU A 1 88 ? -10.804 4.815 17.489 1.00 77.56 88 LEU A N 1
ATOM 716 C CA . LEU A 1 88 ? -11.282 3.859 18.494 1.00 77.56 88 LEU A CA 1
ATOM 717 C C . LEU A 1 88 ? -10.359 3.790 19.714 1.00 77.56 88 LEU A C 1
ATOM 719 O O . LEU A 1 88 ? -10.840 3.687 20.840 1.00 77.56 88 LEU A O 1
ATOM 723 N N . LEU A 1 89 ? -9.042 3.849 19.508 1.00 77.44 89 LEU A N 1
ATOM 724 C CA . LEU A 1 89 ? -8.070 3.832 20.603 1.00 77.44 89 LEU A CA 1
ATOM 725 C C . LEU A 1 89 ? -8.144 5.111 21.441 1.00 77.44 89 LEU A C 1
ATOM 727 O O . LEU A 1 89 ? -8.118 5.037 22.663 1.00 77.44 89 LEU A O 1
ATOM 731 N N . THR A 1 90 ? -8.290 6.270 20.802 1.00 75.19 90 THR A N 1
ATOM 732 C CA . THR A 1 90 ? -8.361 7.571 21.488 1.00 75.19 90 THR A CA 1
ATOM 733 C C . THR A 1 90 ? -9.672 7.801 22.242 1.00 75.19 90 THR A C 1
ATOM 735 O O . THR A 1 90 ? -9.667 8.525 23.229 1.00 75.19 90 THR A O 1
ATOM 738 N N . LYS A 1 91 ? -10.785 7.177 21.830 1.00 71.19 91 LYS A N 1
ATOM 739 C CA . LYS A 1 91 ? -12.076 7.252 22.545 1.00 71.19 91 LYS A CA 1
ATOM 740 C C . LYS A 1 91 ? -12.183 6.329 23.763 1.00 71.19 91 LYS A C 1
ATOM 742 O O . LYS A 1 91 ? -13.103 6.502 24.556 1.00 71.19 91 LYS A O 1
ATOM 747 N N . ASN A 1 92 ? -11.293 5.347 23.887 1.00 58.19 92 ASN A N 1
ATOM 748 C CA . ASN A 1 92 ? -11.305 4.345 24.957 1.00 58.19 92 ASN A CA 1
ATOM 749 C C . ASN A 1 92 ? -10.246 4.610 26.049 1.00 58.19 92 ASN A C 1
ATOM 751 O O . ASN A 1 92 ? -9.955 3.712 26.841 1.00 58.19 92 ASN A O 1
ATOM 755 N N . ILE A 1 93 ? -9.673 5.818 26.078 1.00 52.22 93 ILE A N 1
ATOM 756 C CA . ILE A 1 93 ? -8.759 6.338 27.110 1.00 52.22 93 ILE A CA 1
ATOM 757 C C . ILE A 1 93 ? -9.452 7.511 27.799 1.00 52.22 93 ILE A C 1
ATOM 759 O O . ILE A 1 93 ? -9.390 7.569 29.047 1.00 52.22 93 ILE A O 1
#

Secondary structure (DSSP, 8-state):
---HHHHHHHHHHHHHHSPBTSEEEEEHHHHHHHH---HHHHHHHHHHHHHTTSEEEEEE-SSEEEEEEPHHHHHHHHTTHHHHHHHHHHHT-

Sequence (93 aa):
MITIEQKDAVLKFVCERCRIEAMNPVRKAEAKNILGMDRESVGAILAQFDRMGLINDFWHDAHSFYFVVFIEAHDYYRHGGFKAQEELLTKNI